Protein AF-X0Y6K7-F1 (afdb_monomer_lite)

Structure (mmCIF, N/CA/C/O backbone):
data_AF-X0Y6K7-F1
#
_entry.id   AF-X0Y6K7-F1
#
loop_
_atom_site.group_PDB
_atom_site.id
_atom_site.type_symbol
_atom_site.label_atom_id
_atom_site.label_alt_id
_atom_site.label_comp_id
_atom_site.label_asym_id
_atom_site.label_entity_id
_atom_site.label_seq_id
_atom_site.pdbx_PDB_ins_code
_atom_site.Cartn_x
_atom_site.Cartn_y
_atom_site.Cartn_z
_atom_site.occupancy
_atom_site.B_iso_or_equiv
_atom_site.auth_seq_id
_atom_site.auth_comp_id
_atom_site.auth_asym_id
_atom_site.auth_atom_id
_atom_site.pdbx_PDB_model_num
ATOM 1 N N . GLY A 1 1 ? -6.727 -14.915 -19.633 1.00 47.09 1 GLY A N 1
ATOM 2 C CA . GLY A 1 1 ? -7.400 -14.253 -18.507 1.00 47.09 1 GLY A CA 1
ATOM 3 C C . GLY A 1 1 ? -6.319 -13.643 -17.667 1.00 47.09 1 GLY A C 1
ATOM 4 O O . GLY A 1 1 ? -5.355 -14.347 -17.401 1.00 47.09 1 GLY A O 1
ATOM 5 N N . ASP A 1 2 ? -6.429 -12.358 -17.355 1.00 58.69 2 ASP A N 1
ATOM 6 C CA . ASP A 1 2 ? -5.522 -11.727 -16.402 1.00 58.69 2 ASP A CA 1
ATOM 7 C C . ASP A 1 2 ? -5.819 -12.325 -15.023 1.00 58.69 2 ASP A C 1
ATOM 9 O O . ASP A 1 2 ? -6.938 -12.224 -14.516 1.00 58.69 2 ASP A O 1
ATOM 13 N N . THR A 1 3 ? -4.875 -13.096 -14.496 1.00 63.94 3 THR A N 1
ATOM 14 C CA . THR A 1 3 ? -5.000 -13.743 -13.192 1.00 63.94 3 THR A CA 1
ATOM 15 C C . THR A 1 3 ? -4.065 -13.035 -12.244 1.00 63.94 3 THR A C 1
ATOM 17 O O . THR A 1 3 ? -2.854 -13.027 -12.469 1.00 63.94 3 THR A O 1
ATOM 20 N N . LEU A 1 4 ? -4.627 -12.488 -11.168 1.00 72.69 4 LEU A N 1
ATOM 21 C CA . LEU A 1 4 ? -3.836 -11.904 -10.098 1.00 72.69 4 LEU A CA 1
ATOM 22 C C . LEU A 1 4 ? -2.843 -12.945 -9.574 1.00 72.69 4 LEU A C 1
ATOM 24 O O . LEU A 1 4 ? -3.205 -14.098 -9.321 1.00 72.69 4 LEU A O 1
ATOM 28 N N . GLY A 1 5 ? -1.584 -12.530 -9.443 1.00 76.38 5 GLY A N 1
ATOM 29 C CA . GLY A 1 5 ? -0.538 -13.360 -8.861 1.00 76.38 5 GLY A CA 1
ATOM 30 C C . GLY A 1 5 ? -0.803 -13.671 -7.386 1.00 76.38 5 GLY A C 1
ATOM 31 O O . GLY A 1 5 ? -1.710 -13.124 -6.755 1.00 76.38 5 GLY A O 1
ATOM 32 N N . ALA A 1 6 ? 0.021 -14.548 -6.815 1.00 82.69 6 ALA A N 1
ATOM 33 C CA . ALA A 1 6 ? -0.034 -14.826 -5.385 1.00 82.69 6 ALA A CA 1
ATOM 34 C C . ALA A 1 6 ? 0.209 -13.541 -4.572 1.00 82.69 6 ALA A C 1
ATOM 36 O O . ALA A 1 6 ? 1.104 -12.751 -4.885 1.00 82.69 6 ALA A O 1
ATOM 37 N N . LYS A 1 7 ? -0.575 -13.348 -3.504 1.00 82.56 7 LYS A N 1
ATOM 38 C CA . LYS A 1 7 ? -0.386 -12.222 -2.583 1.00 82.56 7 LYS A CA 1
ATOM 39 C C . LYS A 1 7 ? 0.988 -12.328 -1.924 1.00 82.56 7 LYS A C 1
ATOM 41 O O . LYS A 1 7 ? 1.346 -13.378 -1.395 1.00 82.56 7 LYS A O 1
ATOM 46 N N . THR A 1 8 ? 1.726 -11.224 -1.924 1.00 83.19 8 THR A N 1
ATOM 47 C CA . THR A 1 8 ? 3.012 -11.107 -1.231 1.00 83.19 8 THR A CA 1
ATOM 48 C C . THR A 1 8 ? 2.874 -10.064 -0.134 1.00 83.19 8 THR A C 1
ATOM 50 O O . THR A 1 8 ? 2.409 -8.956 -0.397 1.00 83.19 8 THR A O 1
ATOM 53 N N . ALA A 1 9 ? 3.252 -10.415 1.096 1.00 83.81 9 ALA A N 1
ATOM 54 C CA . ALA A 1 9 ? 3.212 -9.474 2.207 1.00 83.81 9 ALA A CA 1
ATOM 55 C C . ALA A 1 9 ? 4.226 -8.342 1.985 1.00 83.81 9 ALA A C 1
ATOM 57 O O . ALA A 1 9 ? 5.397 -8.596 1.694 1.00 83.81 9 ALA A O 1
ATOM 58 N N . ALA A 1 10 ? 3.779 -7.098 2.149 1.00 80.50 10 ALA A N 1
ATOM 59 C CA . ALA A 1 10 ? 4.676 -5.954 2.184 1.00 80.50 10 ALA A CA 1
ATOM 60 C C . ALA A 1 10 ? 5.490 -5.973 3.484 1.00 80.50 10 ALA A C 1
ATOM 62 O O . ALA A 1 10 ? 4.967 -6.265 4.560 1.00 80.50 10 ALA A O 1
ATOM 63 N N . THR A 1 11 ? 6.775 -5.647 3.385 1.00 83.06 11 THR A N 1
ATOM 64 C CA . THR A 1 11 ? 7.645 -5.464 4.554 1.00 83.06 11 THR A CA 1
ATOM 65 C C . THR A 1 11 ? 7.892 -3.975 4.786 1.00 83.06 11 THR A C 1
ATOM 67 O O . THR A 1 11 ? 7.503 -3.140 3.970 1.00 83.06 11 THR A O 1
ATOM 70 N N . THR A 1 12 ? 8.595 -3.617 5.861 1.00 80.69 12 THR A N 1
ATOM 71 C CA . THR A 1 12 ? 9.034 -2.229 6.095 1.00 80.69 12 THR A CA 1
ATOM 72 C C . THR A 1 12 ? 9.954 -1.693 4.992 1.00 80.69 12 THR A C 1
ATOM 74 O O . THR A 1 12 ? 10.072 -0.481 4.843 1.00 80.69 12 THR A O 1
ATOM 77 N N . ALA A 1 13 ? 10.572 -2.572 4.195 1.00 81.12 13 ALA A N 1
ATOM 78 C CA . ALA A 1 13 ? 11.359 -2.204 3.020 1.00 81.12 13 ALA A CA 1
ATOM 79 C C . ALA A 1 13 ? 10.502 -1.923 1.766 1.00 81.12 13 ALA A C 1
ATOM 81 O O . ALA A 1 13 ? 11.039 -1.508 0.741 1.00 81.12 13 ALA A O 1
ATOM 82 N N . GLY A 1 14 ? 9.186 -2.147 1.828 1.00 79.88 14 GLY A N 1
ATOM 83 C CA . GLY A 1 14 ? 8.274 -2.047 0.690 1.00 79.88 14 GLY A CA 1
ATOM 84 C C . GLY A 1 14 ? 8.188 -3.337 -0.133 1.00 79.88 14 GLY A C 1
ATOM 85 O O . GLY A 1 14 ? 8.501 -4.430 0.349 1.00 79.88 14 GLY A O 1
ATOM 86 N N . VAL A 1 15 ? 7.713 -3.199 -1.374 1.00 80.00 15 VAL A N 1
ATOM 87 C CA . VAL A 1 15 ? 7.598 -4.277 -2.369 1.00 80.00 15 VAL A CA 1
ATOM 88 C C . VAL A 1 15 ? 8.337 -3.844 -3.629 1.00 80.00 15 VAL A C 1
ATOM 90 O O . VAL A 1 15 ? 8.096 -2.755 -4.149 1.00 80.00 15 VAL A O 1
ATOM 93 N N . ALA A 1 16 ? 9.235 -4.696 -4.122 1.00 79.75 16 ALA A N 1
ATOM 94 C CA . ALA A 1 16 ? 9.894 -4.464 -5.398 1.00 79.75 16 ALA A CA 1
ATOM 95 C C . ALA A 1 16 ? 8.895 -4.702 -6.536 1.00 79.75 16 ALA A C 1
ATOM 97 O O . ALA A 1 16 ? 8.385 -5.811 -6.701 1.00 79.75 16 ALA A O 1
ATOM 98 N N . LEU A 1 17 ? 8.625 -3.658 -7.316 1.00 74.75 17 LEU A N 1
ATOM 99 C CA . LEU A 1 17 ? 7.904 -3.779 -8.578 1.00 74.75 17 LEU A CA 1
ATOM 100 C C . LEU A 1 17 ? 8.889 -4.181 -9.681 1.00 74.75 17 LEU A C 1
ATOM 102 O O . LEU A 1 17 ? 10.077 -3.853 -9.621 1.00 74.75 17 LEU A O 1
ATOM 106 N N . ASN A 1 18 ? 8.406 -4.906 -10.687 1.00 71.06 18 ASN A N 1
ATOM 107 C CA . ASN A 1 18 ? 9.188 -5.139 -11.896 1.00 71.06 18 ASN A CA 1
ATOM 108 C C . ASN A 1 18 ? 9.414 -3.805 -12.633 1.00 71.06 18 ASN A C 1
ATOM 110 O O . ASN A 1 18 ? 8.621 -2.874 -12.534 1.00 71.06 18 ASN A O 1
ATOM 114 N N . ALA A 1 19 ? 10.504 -3.711 -13.391 1.00 69.44 19 ALA A N 1
ATOM 115 C CA . ALA A 1 19 ? 10.838 -2.516 -14.169 1.00 69.44 19 ALA A CA 1
ATOM 116 C C . ALA A 1 19 ? 10.045 -2.424 -15.490 1.00 69.44 19 ALA A C 1
ATOM 118 O O . ALA A 1 19 ? 10.546 -1.884 -16.471 1.00 69.44 19 ALA A O 1
ATOM 119 N N . ASN A 1 20 ? 8.851 -3.018 -15.535 1.00 71.75 20 ASN A N 1
ATOM 120 C CA . ASN A 1 20 ? 8.033 -3.065 -16.737 1.00 71.75 20 ASN A CA 1
ATOM 121 C C . ASN A 1 20 ? 7.097 -1.855 -16.776 1.00 71.75 20 ASN A C 1
ATOM 123 O O . ASN A 1 20 ? 6.519 -1.470 -15.756 1.00 71.75 20 ASN A O 1
ATOM 127 N N . ASP A 1 21 ? 6.904 -1.306 -17.968 1.00 74.94 21 ASP A N 1
ATOM 128 C CA . ASP A 1 21 ? 5.892 -0.280 -18.203 1.00 74.94 21 ASP A CA 1
ATOM 129 C C . ASP A 1 21 ? 4.473 -0.872 -18.166 1.00 74.94 21 ASP A C 1
ATOM 131 O O . ASP A 1 21 ? 4.291 -2.088 -18.273 1.00 74.94 21 ASP A O 1
ATOM 135 N N . ASP A 1 22 ? 3.478 0.002 -17.979 1.00 78.12 22 ASP A N 1
ATOM 136 C CA . ASP A 1 22 ? 2.049 -0.331 -17.884 1.00 78.12 22 ASP A CA 1
ATOM 137 C C . ASP A 1 22 ? 1.722 -1.384 -16.810 1.00 78.12 22 ASP A C 1
ATOM 139 O O . ASP A 1 22 ? 0.908 -2.292 -16.996 1.00 78.12 22 ASP A O 1
ATOM 143 N N . THR A 1 23 ? 2.359 -1.257 -15.644 1.00 77.88 23 THR A N 1
ATOM 144 C CA . THR A 1 23 ? 2.174 -2.201 -14.538 1.00 77.88 23 THR A CA 1
ATOM 145 C C . THR A 1 23 ? 0.951 -1.833 -13.689 1.00 77.88 23 THR A C 1
ATOM 147 O O . THR A 1 23 ? 0.873 -0.746 -13.107 1.00 77.88 23 THR A O 1
ATOM 150 N N . MET A 1 24 ? 0.010 -2.777 -13.557 1.00 81.56 24 MET A N 1
ATOM 151 C CA . MET A 1 24 ? -1.091 -2.699 -12.591 1.00 81.56 24 MET A CA 1
ATOM 152 C C . MET A 1 24 ? -0.658 -3.279 -11.240 1.00 81.56 24 MET A C 1
ATOM 154 O O . MET A 1 24 ? -0.222 -4.426 -11.148 1.00 81.56 24 MET A O 1
ATOM 158 N N . VAL A 1 25 ? -0.828 -2.498 -10.176 1.00 81.44 25 VAL A N 1
ATOM 159 C CA . VAL A 1 25 ? -0.519 -2.888 -8.798 1.00 81.44 25 VAL A CA 1
ATOM 160 C C . VAL A 1 25 ? -1.799 -2.874 -7.973 1.00 81.44 25 VAL A C 1
ATOM 162 O O . VAL A 1 25 ? -2.477 -1.851 -7.866 1.00 81.44 25 VAL A O 1
ATOM 165 N N . ILE A 1 26 ? -2.111 -4.008 -7.348 1.00 85.31 26 ILE A N 1
ATOM 166 C CA . ILE A 1 26 ? -3.202 -4.120 -6.378 1.00 85.31 26 ILE A CA 1
ATOM 167 C C . ILE A 1 26 ? -2.590 -4.268 -4.991 1.00 85.31 26 ILE A C 1
ATOM 169 O O . ILE A 1 26 ? -1.811 -5.189 -4.747 1.00 85.31 26 ILE A O 1
ATOM 173 N N . ILE A 1 27 ? -2.944 -3.354 -4.091 1.00 84.75 27 ILE A N 1
ATOM 174 C CA . ILE A 1 27 ? -2.455 -3.327 -2.714 1.00 84.75 27 ILE A CA 1
ATOM 175 C C . ILE A 1 27 ? -3.638 -3.588 -1.792 1.00 84.75 27 ILE A C 1
ATOM 177 O O . ILE A 1 27 ? -4.599 -2.824 -1.777 1.00 84.75 27 ILE A O 1
ATOM 181 N N . GLU A 1 28 ? -3.563 -4.655 -1.008 1.00 85.69 28 GLU A N 1
ATOM 182 C CA . GLU A 1 28 ? -4.541 -4.943 0.038 1.00 85.69 28 GLU A CA 1
ATOM 183 C C . GLU A 1 28 ? -3.971 -4.532 1.389 1.00 85.69 28 GLU A C 1
ATOM 185 O O . GLU A 1 28 ? -2.860 -4.923 1.748 1.00 85.69 28 GLU A O 1
ATOM 190 N N . ILE A 1 29 ? -4.726 -3.714 2.116 1.00 82.69 29 ILE A N 1
ATOM 191 C CA . ILE A 1 29 ? -4.312 -3.154 3.399 1.00 82.69 29 ILE A CA 1
ATOM 192 C C . ILE A 1 29 ? -5.349 -3.559 4.437 1.00 82.69 29 ILE A C 1
ATOM 194 O O . ILE A 1 29 ? -6.545 -3.310 4.267 1.00 82.69 29 ILE A O 1
ATOM 198 N N . ASP A 1 30 ? -4.893 -4.183 5.517 1.00 82.94 30 ASP A N 1
ATOM 199 C CA . ASP A 1 30 ? -5.718 -4.405 6.701 1.00 82.94 30 ASP A CA 1
ATOM 200 C C . ASP A 1 30 ? -5.816 -3.100 7.489 1.00 82.94 30 ASP A C 1
ATOM 202 O O . ASP A 1 30 ? -4.856 -2.650 8.118 1.00 82.94 30 ASP A O 1
ATOM 206 N N . ALA A 1 31 ? -6.991 -2.477 7.449 1.00 77.00 31 ALA A N 1
ATOM 207 C CA . ALA A 1 31 ? -7.232 -1.207 8.110 1.00 77.00 31 ALA A CA 1
ATOM 208 C C . ALA A 1 31 ? -7.159 -1.304 9.643 1.00 77.00 31 ALA A C 1
ATOM 210 O O . ALA A 1 31 ? -6.984 -0.278 10.300 1.00 77.00 31 ALA A O 1
ATOM 211 N N . SER A 1 32 ? -7.265 -2.505 10.226 1.00 78.19 32 SER A N 1
ATOM 212 C CA . SER A 1 32 ? -7.071 -2.705 11.669 1.00 78.19 32 SER A CA 1
ATOM 213 C C . SER A 1 32 ? -5.621 -2.479 12.107 1.00 78.19 32 SER A C 1
ATOM 215 O O . SER A 1 32 ? -5.379 -2.144 13.263 1.00 78.19 32 SER A O 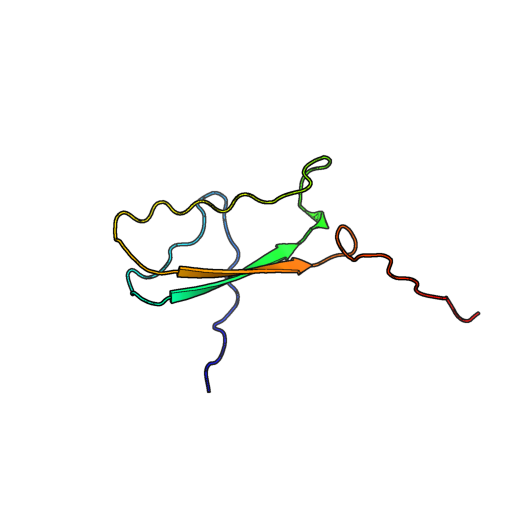1
ATOM 217 N N . GLN A 1 33 ? -4.665 -2.624 11.184 1.00 79.50 33 GLN A N 1
ATOM 218 C CA . GLN A 1 33 ? -3.235 -2.424 11.429 1.00 79.50 33 GLN A CA 1
ATOM 219 C C . GLN A 1 33 ? -2.793 -0.968 11.215 1.00 79.50 33 GLN A C 1
ATOM 221 O O . GLN A 1 33 ? -1.631 -0.635 11.454 1.00 79.50 33 GLN A O 1
ATOM 226 N N . LEU A 1 34 ? -3.685 -0.095 10.734 1.00 79.06 34 LEU A N 1
ATOM 227 C CA . LEU A 1 34 ? -3.360 1.306 10.488 1.00 79.06 34 LEU A CA 1
ATOM 228 C C . LEU A 1 34 ? -3.443 2.136 11.778 1.00 79.06 34 LEU A C 1
ATOM 230 O O . LEU A 1 34 ? -4.341 1.908 12.590 1.00 79.06 34 LEU A O 1
ATOM 234 N N . PRO A 1 35 ? -2.552 3.129 11.960 1.00 78.50 35 PRO A N 1
ATOM 235 C CA . PRO A 1 35 ? -2.595 4.016 13.114 1.00 78.50 35 PRO A CA 1
ATOM 236 C C . PRO A 1 35 ? -3.917 4.781 13.256 1.00 78.50 35 PRO A C 1
ATOM 238 O O . PRO A 1 35 ? -4.559 5.179 12.278 1.00 78.50 35 PRO A O 1
ATOM 241 N N . ASP A 1 36 ? -4.279 5.055 14.506 1.00 73.81 36 ASP A N 1
ATOM 242 C CA . ASP A 1 36 ? -5.383 5.943 14.864 1.00 73.81 36 ASP A CA 1
ATOM 243 C C . ASP A 1 36 ? -5.075 7.400 14.512 1.00 73.81 36 ASP A C 1
ATOM 245 O O . ASP A 1 36 ? -4.054 7.941 14.928 1.00 73.81 36 ASP A O 1
ATOM 249 N N . GLY A 1 37 ? -5.950 8.018 13.704 1.00 70.19 37 GLY A N 1
ATOM 250 C CA . GLY A 1 37 ? -5.883 9.443 13.352 1.00 70.19 37 GLY A CA 1
ATOM 251 C C . GLY A 1 37 ? -5.388 9.805 11.945 1.00 70.19 37 GLY A C 1
ATOM 252 O O . GLY A 1 37 ? -5.143 10.984 11.706 1.00 70.19 37 GLY A O 1
ATOM 253 N N . SER A 1 38 ? -5.243 8.850 11.017 1.00 69.00 38 SER A N 1
ATOM 254 C CA . SER A 1 38 ? -4.981 9.162 9.601 1.00 69.00 38 SER A CA 1
ATOM 255 C C . SER A 1 38 ? -6.185 8.814 8.730 1.00 69.00 38 SER A C 1
ATOM 257 O O . SER A 1 38 ? -6.571 7.647 8.622 1.00 69.00 38 SER A O 1
ATOM 259 N N . ASP A 1 39 ? -6.749 9.822 8.069 1.00 71.38 39 ASP A N 1
ATOM 260 C CA . ASP A 1 39 ? -7.884 9.649 7.151 1.00 71.38 39 ASP A CA 1
ATOM 261 C C . ASP A 1 39 ? -7.438 9.207 5.747 1.00 71.38 39 ASP A C 1
ATOM 263 O O . ASP A 1 39 ? -8.263 8.917 4.882 1.00 71.38 39 ASP A O 1
ATOM 267 N N . TRP A 1 40 ? -6.126 9.150 5.505 1.00 71.50 40 TRP A N 1
ATOM 268 C CA . TRP A 1 40 ? -5.548 8.785 4.217 1.00 71.50 40 TRP A CA 1
ATOM 269 C C . TRP A 1 40 ? -4.331 7.871 4.357 1.00 71.50 40 TRP A C 1
ATOM 271 O O . TRP A 1 40 ? -3.680 7.788 5.403 1.00 71.50 40 TRP A O 1
ATOM 281 N N . ILE A 1 41 ? -4.006 7.215 3.246 1.00 76.38 41 ILE A N 1
ATOM 282 C CA . ILE A 1 41 ? -2.777 6.453 3.042 1.00 76.38 41 ILE A CA 1
ATOM 283 C C . ILE A 1 41 ? -1.946 7.195 2.003 1.00 76.38 41 ILE A C 1
ATOM 285 O O . ILE A 1 41 ? -2.475 7.644 0.987 1.00 76.38 41 ILE A O 1
ATOM 289 N N . ASN A 1 42 ? -0.644 7.306 2.247 1.00 80.88 42 ASN A N 1
ATOM 290 C CA . ASN A 1 42 ? 0.293 7.820 1.260 1.00 80.88 42 ASN A CA 1
ATOM 291 C C . ASN A 1 42 ? 1.012 6.656 0.570 1.00 80.88 42 ASN A C 1
ATOM 293 O O . ASN A 1 42 ? 1.559 5.782 1.242 1.00 80.88 42 ASN A O 1
ATOM 297 N N . LEU A 1 43 ? 1.018 6.656 -0.761 1.00 78.62 43 LEU A N 1
ATOM 298 C CA . LEU A 1 43 ? 1.714 5.662 -1.570 1.00 78.62 43 LEU A CA 1
ATOM 299 C C . LEU A 1 43 ? 2.939 6.319 -2.199 1.00 78.62 43 LEU A C 1
ATOM 301 O O . LEU A 1 43 ? 2.813 7.252 -2.989 1.00 78.62 43 LEU A O 1
ATOM 305 N N . THR A 1 44 ? 4.120 5.813 -1.857 1.00 81.00 44 THR A N 1
ATOM 306 C CA . THR A 1 44 ? 5.392 6.325 -2.373 1.00 81.00 44 THR A CA 1
ATOM 307 C C . THR A 1 44 ? 6.045 5.270 -3.250 1.00 81.00 44 THR A C 1
ATOM 309 O O . THR A 1 44 ? 6.203 4.123 -2.838 1.00 81.00 44 THR A O 1
ATOM 312 N N . THR A 1 45 ? 6.472 5.675 -4.443 1.00 76.69 45 THR A N 1
ATOM 313 C CA . THR A 1 45 ? 7.342 4.884 -5.316 1.00 76.69 45 THR A CA 1
ATOM 314 C C . THR A 1 45 ? 8.724 5.523 -5.368 1.00 76.69 45 THR A C 1
ATOM 316 O O . THR A 1 45 ? 8.853 6.745 -5.414 1.00 76.69 45 THR A O 1
ATOM 319 N N . THR A 1 46 ? 9.764 4.695 -5.333 1.00 76.50 46 THR A N 1
ATOM 320 C CA . THR A 1 46 ? 11.169 5.111 -5.463 1.00 76.50 46 THR A CA 1
ATOM 321 C C . THR A 1 46 ? 11.754 4.737 -6.827 1.00 76.50 46 THR A C 1
ATOM 323 O O . THR A 1 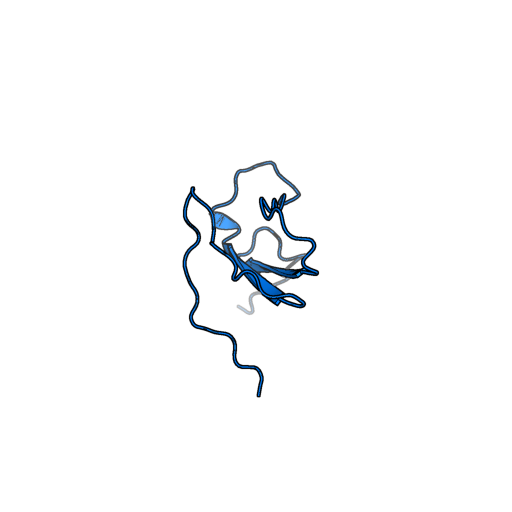46 ? 12.968 4.809 -7.015 1.00 76.50 46 THR A O 1
ATOM 326 N N . SER A 1 47 ? 10.907 4.333 -7.785 1.00 68.50 47 SER A N 1
ATOM 327 C CA . SER A 1 47 ? 11.352 4.011 -9.143 1.00 68.50 47 SER A CA 1
ATOM 328 C C . SER A 1 47 ? 11.969 5.235 -9.823 1.00 68.50 47 SER A C 1
ATOM 330 O O . SER A 1 47 ? 11.401 6.325 -9.807 1.00 68.50 47 SER A O 1
ATOM 332 N N . VAL A 1 48 ? 13.131 5.027 -10.443 1.00 58.75 48 VAL A N 1
ATOM 333 C CA . VAL A 1 48 ? 13.878 6.034 -11.216 1.00 58.75 48 VAL A CA 1
ATOM 334 C C . VAL A 1 48 ? 13.527 6.021 -12.711 1.00 58.75 48 VAL A C 1
ATOM 336 O O . VAL A 1 48 ? 14.024 6.855 -13.465 1.00 58.75 48 VAL A O 1
ATOM 339 N N . SER A 1 49 ? 12.674 5.088 -13.140 1.00 62.38 49 SER A N 1
ATOM 340 C CA . SER A 1 49 ? 12.223 4.931 -14.527 1.00 62.38 49 SER A CA 1
ATOM 341 C C . SER A 1 49 ? 10.821 5.519 -14.685 1.00 62.38 49 SER A C 1
ATOM 343 O O . SER A 1 49 ? 9.973 5.320 -13.812 1.00 62.38 49 SER A O 1
ATOM 345 N N . ALA A 1 50 ? 10.564 6.224 -15.790 1.00 56.31 50 ALA A N 1
ATOM 346 C CA . ALA A 1 50 ? 9.249 6.771 -16.132 1.00 56.31 50 ALA A CA 1
ATOM 347 C C . ALA A 1 50 ? 8.273 5.650 -16.529 1.00 56.31 50 ALA A C 1
ATOM 349 O O . ALA A 1 50 ? 7.947 5.489 -17.698 1.00 56.31 50 ALA A O 1
ATOM 350 N N . SER A 1 51 ? 7.832 4.871 -15.548 1.00 66.06 51 SER A N 1
ATOM 351 C CA . SER A 1 51 ? 6.862 3.798 -15.737 1.00 66.06 51 SER A CA 1
ATOM 352 C 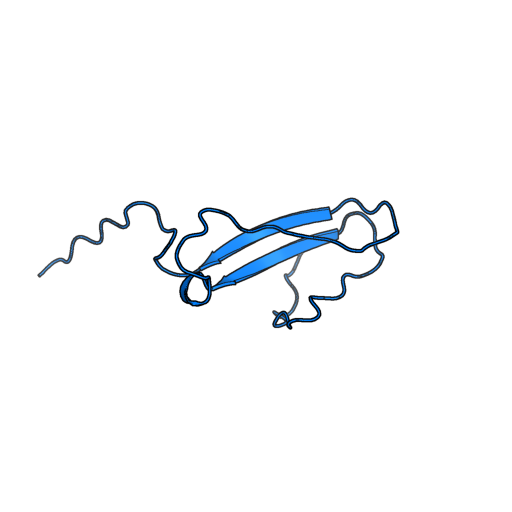C . SER A 1 51 ? 5.474 4.295 -15.342 1.00 66.06 51 SER A C 1
ATOM 354 O O . SER A 1 51 ? 5.292 4.926 -14.297 1.00 66.06 51 SER A O 1
ATOM 356 N N . ILE A 1 52 ? 4.489 4.048 -16.205 1.00 71.00 52 ILE A N 1
ATOM 357 C CA . ILE A 1 52 ? 3.080 4.316 -15.909 1.00 71.00 52 ILE A CA 1
ATOM 358 C C . ILE A 1 52 ? 2.591 3.195 -14.990 1.00 71.00 52 ILE A C 1
ATOM 360 O O . ILE A 1 52 ? 2.667 2.018 -15.342 1.00 71.00 52 ILE A O 1
ATOM 364 N N . PHE A 1 53 ? 2.096 3.566 -13.808 1.00 72.44 53 PHE A N 1
ATOM 365 C CA . PHE A 1 53 ? 1.5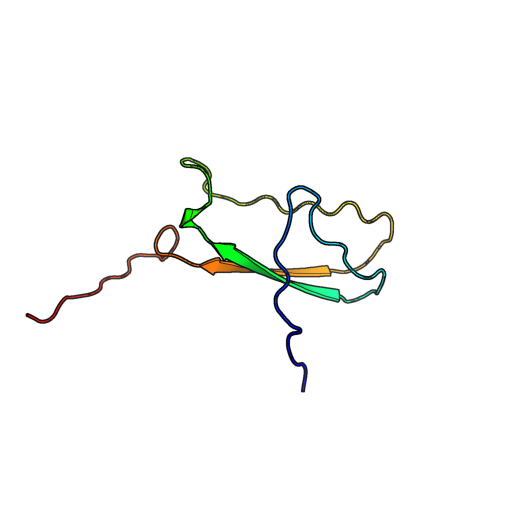24 2.630 -12.844 1.00 72.44 53 PHE A CA 1
ATOM 366 C C . PHE A 1 53 ? 0.037 2.904 -12.663 1.00 72.44 53 PHE A C 1
ATOM 368 O O . PHE A 1 53 ? -0.370 4.045 -12.436 1.00 72.44 53 PHE A O 1
ATOM 375 N N . GLN A 1 54 ? -0.764 1.843 -12.679 1.00 77.75 54 GLN A N 1
ATOM 376 C CA . GLN A 1 54 ? -2.136 1.891 -12.192 1.00 77.75 54 GLN A CA 1
ATOM 377 C C . GLN A 1 54 ? -2.178 1.237 -10.815 1.00 77.75 54 GLN A C 1
ATOM 379 O O . GLN A 1 54 ? -1.916 0.043 -10.693 1.00 77.75 54 GLN A O 1
ATOM 384 N N . VAL A 1 55 ? -2.510 2.004 -9.776 1.00 80.31 55 VAL A N 1
ATOM 385 C CA . VAL A 1 55 ? -2.564 1.485 -8.404 1.00 80.31 55 VAL A CA 1
ATOM 386 C C . VAL A 1 55 ? -4.002 1.445 -7.909 1.00 80.31 55 VAL A C 1
ATOM 388 O O . VAL A 1 55 ? -4.699 2.456 -7.935 1.00 80.31 55 VAL A O 1
ATOM 391 N N . THR A 1 56 ? -4.434 0.279 -7.434 1.00 84.25 56 THR A N 1
ATOM 392 C CA . THR A 1 56 ? -5.712 0.098 -6.735 1.00 84.25 56 THR A CA 1
ATOM 393 C C . THR A 1 56 ? -5.441 -0.356 -5.309 1.00 84.25 56 THR A C 1
ATOM 395 O O . THR A 1 56 ? -4.845 -1.412 -5.097 1.00 84.25 56 THR A O 1
ATOM 398 N N . ALA A 1 57 ? -5.881 0.434 -4.331 1.00 81.75 57 ALA A N 1
ATOM 399 C CA . ALA A 1 57 ? -5.809 0.072 -2.921 1.00 81.75 57 ALA A CA 1
ATOM 400 C C . ALA A 1 57 ? -7.161 -0.475 -2.445 1.00 81.75 57 ALA A C 1
ATOM 402 O O . ALA A 1 57 ? -8.195 0.169 -2.621 1.00 81.75 57 ALA A O 1
ATOM 403 N N . ILE A 1 58 ? -7.144 -1.652 -1.825 1.00 82.06 58 ILE A N 1
ATOM 404 C CA . ILE A 1 58 ? -8.303 -2.286 -1.199 1.00 82.06 58 ILE A CA 1
ATOM 405 C C . ILE A 1 58 ? -8.106 -2.210 0.312 1.00 82.06 58 ILE A C 1
ATOM 407 O O . ILE A 1 58 ? -7.225 -2.861 0.875 1.00 82.06 58 ILE A O 1
ATOM 411 N N . LEU A 1 59 ? -8.937 -1.401 0.963 1.00 79.00 59 LEU A N 1
ATOM 412 C CA . LEU A 1 59 ? -9.012 -1.301 2.416 1.00 79.00 59 LEU A CA 1
ATOM 413 C C . LEU A 1 59 ? -9.914 -2.420 2.937 1.00 79.00 59 LEU A C 1
ATOM 415 O O . LEU A 1 59 ? -11.117 -2.432 2.681 1.00 79.00 59 LEU A O 1
ATOM 419 N N . SER A 1 60 ? -9.325 -3.362 3.661 1.00 76.12 60 SER A N 1
ATOM 420 C CA . SER A 1 60 ? -10.049 -4.436 4.339 1.00 76.12 60 SER A CA 1
ATOM 421 C C . SER A 1 60 ? -10.278 -4.089 5.813 1.00 76.12 60 SER A C 1
ATOM 423 O O . SER A 1 60 ? -9.516 -3.330 6.406 1.00 76.12 60 SER A O 1
ATOM 425 N N . GLY A 1 61 ? -11.349 -4.620 6.408 1.00 69.25 61 GLY A N 1
ATOM 426 C CA . GLY A 1 61 ? -11.753 -4.314 7.786 1.00 69.25 61 GLY A CA 1
ATOM 427 C C . GLY A 1 61 ? -12.806 -3.203 7.900 1.00 69.25 61 GLY A C 1
ATOM 428 O O . GLY A 1 61 ? -13.079 -2.472 6.952 1.00 69.25 61 GLY A O 1
ATOM 429 N N . TYR A 1 62 ? -13.434 -3.097 9.075 1.00 63.44 62 TYR A N 1
ATOM 430 C CA . TYR A 1 62 ? -14.620 -2.250 9.301 1.00 63.44 62 TYR A CA 1
ATOM 431 C C . TYR A 1 62 ? -14.330 -0.746 9.401 1.00 63.44 62 TYR A C 1
ATOM 433 O O . TYR A 1 62 ? -15.250 0.059 9.332 1.00 63.44 62 TYR A O 1
ATOM 441 N N . ARG A 1 63 ? -13.060 -0.355 9.547 1.00 65.56 63 ARG A N 1
ATOM 442 C CA . ARG A 1 63 ? -12.642 1.021 9.858 1.00 65.56 63 ARG A CA 1
ATOM 443 C C . ARG A 1 63 ? -13.015 2.054 8.789 1.00 65.56 63 ARG A C 1
ATOM 445 O O . ARG A 1 63 ? -13.276 3.200 9.129 1.00 65.56 63 ARG A O 1
ATOM 452 N N . TYR A 1 64 ? -13.046 1.645 7.522 1.00 64.88 64 TYR A N 1
ATOM 453 C CA . TYR A 1 64 ? -13.395 2.507 6.385 1.00 64.88 64 TYR A CA 1
ATOM 454 C C . TYR A 1 64 ? -14.603 1.989 5.600 1.00 64.88 64 TYR A C 1
ATOM 456 O O . TYR A 1 64 ? -14.873 2.460 4.496 1.00 64.88 64 TYR A O 1
ATOM 464 N N . GLN A 1 65 ? -15.338 1.014 6.146 1.00 60.97 65 GLN A N 1
ATOM 465 C CA . GLN A 1 65 ? -16.640 0.689 5.583 1.00 60.97 65 GLN A CA 1
ATOM 466 C C . GLN A 1 65 ? -17.564 1.848 5.942 1.00 60.97 65 GLN A C 1
ATOM 468 O O . GLN A 1 65 ? -17.864 2.062 7.115 1.00 60.97 65 GLN A O 1
ATOM 473 N N . GLY A 1 66 ? -17.978 2.627 4.938 1.00 59.62 66 GLY A N 1
ATOM 474 C CA . GLY A 1 66 ? -19.115 3.531 5.104 1.00 59.62 66 GLY A CA 1
ATOM 475 C C . GLY A 1 66 ? -20.281 2.767 5.738 1.00 59.62 66 GLY A C 1
ATOM 476 O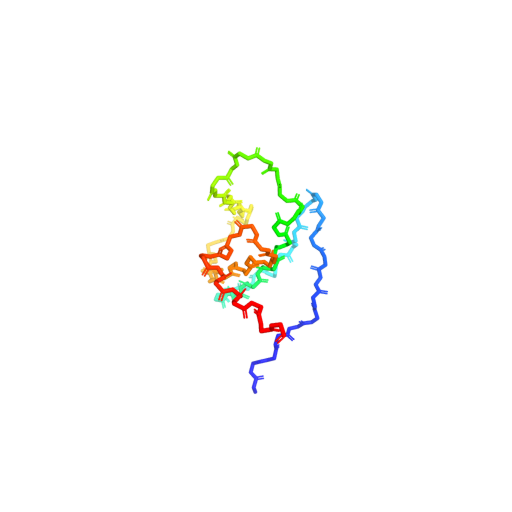 O . GLY A 1 66 ? -20.373 1.556 5.546 1.00 59.62 66 GLY A O 1
ATOM 477 N N . GLU A 1 67 ? -21.097 3.466 6.532 1.00 55.47 67 GLU A N 1
ATOM 478 C CA . GLU A 1 67 ? -22.161 2.931 7.397 1.00 55.47 67 GLU A CA 1
ATOM 479 C C . GLU A 1 67 ? -22.633 1.511 7.013 1.00 55.47 67 GLU A C 1
ATOM 481 O O . GLU A 1 67 ? -23.445 1.313 6.109 1.00 55.47 67 GLU A O 1
ATOM 486 N N . SER A 1 68 ? -22.090 0.494 7.687 1.00 56.03 68 SER A N 1
ATOM 487 C CA . SER A 1 68 ? -22.516 -0.889 7.486 1.00 56.03 68 SER A CA 1
ATOM 488 C C . SER A 1 68 ? -23.686 -1.130 8.426 1.00 56.03 68 SER A C 1
ATOM 490 O O . SER A 1 68 ? -23.519 -1.528 9.578 1.00 56.03 68 SER A O 1
ATOM 492 N N . ASN A 1 69 ? -24.883 -0.780 7.959 1.00 56.31 69 ASN A N 1
ATOM 493 C CA . ASN A 1 69 ? -26.125 -0.950 8.703 1.00 56.31 69 ASN A CA 1
ATOM 494 C C . ASN A 1 69 ? -26.488 -2.449 8.737 1.00 56.31 69 ASN A C 1
ATOM 496 O O . ASN A 1 69 ? -27.415 -2.904 8.069 1.00 56.31 69 ASN A O 1
ATOM 500 N N . ILE A 1 70 ? -25.707 -3.255 9.466 1.00 58.06 70 ILE A N 1
ATOM 501 C CA . ILE A 1 70 ? -26.031 -4.656 9.738 1.00 58.06 70 ILE A CA 1
ATOM 502 C C . ILE A 1 70 ? -27.186 -4.637 10.737 1.00 58.06 70 ILE A C 1
ATOM 504 O O . ILE A 1 70 ? -26.991 -4.625 11.951 1.00 58.06 70 ILE A O 1
ATOM 508 N N . THR A 1 71 ? -28.415 -4.590 10.226 1.00 53.00 71 THR A N 1
ATOM 509 C CA . THR A 1 71 ? -29.602 -4.824 11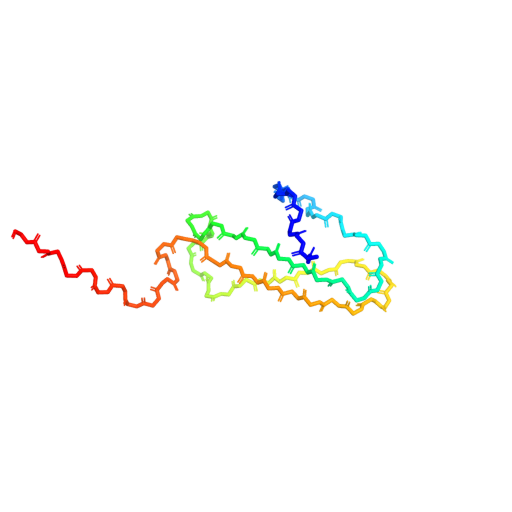.046 1.00 53.00 71 THR A CA 1
ATOM 510 C C . THR A 1 71 ? -29.570 -6.288 11.478 1.00 53.00 71 THR A C 1
ATOM 512 O O . THR A 1 71 ? -29.862 -7.185 10.690 1.00 53.00 71 THR A O 1
ATOM 515 N N . ALA A 1 72 ? -29.152 -6.548 12.716 1.00 48.44 72 ALA A N 1
ATOM 516 C CA . ALA A 1 72 ? -29.256 -7.870 13.314 1.00 48.44 72 ALA A CA 1
ATOM 517 C C . ALA A 1 72 ? -30.741 -8.267 13.374 1.00 48.44 72 ALA A C 1
ATOM 519 O O . ALA A 1 72 ? -31.534 -7.603 14.041 1.00 48.44 72 ALA A O 1
ATOM 520 N N . ILE A 1 73 ? -31.123 -9.327 12.660 1.00 51.41 73 ILE A N 1
ATOM 521 C CA . ILE A 1 73 ? -32.410 -9.992 12.875 1.00 51.41 73 ILE A CA 1
ATOM 522 C C . ILE A 1 73 ? -32.225 -10.886 14.106 1.00 51.41 73 ILE A C 1
ATOM 524 O O . ILE A 1 73 ? -31.380 -11.783 14.086 1.00 51.41 73 ILE A O 1
ATOM 528 N N . ALA A 1 74 ? -32.957 -10.566 15.175 1.00 57.62 74 ALA A N 1
ATOM 529 C CA . ALA A 1 74 ? -33.076 -11.369 16.392 1.00 57.62 74 ALA A CA 1
ATOM 530 C C . ALA A 1 74 ? -33.994 -12.581 16.183 1.00 57.62 74 ALA A C 1
ATOM 532 O O . ALA A 1 74 ? -34.938 -12.469 15.365 1.00 57.62 74 ALA A O 1
#

Organism: NCBI:txid412755

Foldseek 3Di:
DDDDDDDDDADPVGDDDDPDAPEEEEAEDAPVPDDPPDPDDDDDDPDPDPHDYHYDYHYDDDPPPDDPPPPDDD

Secondary structure (DSSP, 8-state):
---PPPP---BTTB-PPPS-SSEEEEEEEEGGGSPTT-S---------S---EEEEEEEESGGG-S--------

pLDDT: mean 72.61, std 10.04, range [47.09, 85.69]

Radius of gyration: 16.11 Å; chains: 1; bounding box: 47×24×35 Å

Sequence (74 aa):
GDTLGAKTAATTAGVALNANDDTMVIIEIDASQLPDGSDWINLTTTSVSASIFQVTAILSGYRYQGESNITAIA